Protein AF-A0A7X7NU07-F1 (afdb_monomer)

Solvent-accessible surface area (backbone atoms only — not comparable to full-atom values): 3970 Å² total; per-residue (Å²): 130,85,56,66,69,57,54,53,48,51,54,51,42,71,74,62,52,89,68,67,87,71,89,57,95,44,76,63,46,46,53,52,47,61,57,49,39,60,95,42,59,63,77,57,37,53,57,58,58,57,73,42,74,85,60,72,48,77,80,73,76,109

Sequence (62 aa):
MKNLLEEIYLLLSSHYGDLRWWPADTPFEVMVGAILTQNTAWTNVEKAIKRFEGNLSPERIL

pLDDT: mean 92.62, std 6.33, range [62.06, 97.81]

Nearest PDB structures (foldseek):
  5wuj-assembly1_B  TM=5.259E-01  e=5.113E+00  Helicobacter pylori 26695

Radius of gyration: 16.46 Å; Cα contacts (8 Å, |Δi|>4): 23; chains: 1; bounding box: 35×22×49 Å

Secondary structure (DSSP, 8-state):
---HHHHHHHHHHHHH-----S--SSHHHHHHHHHHTTTS-HHHHHHHHHTTTT---HHHH-

Structure (mmCIF, N/CA/C/O backbone):
data_AF-A0A7X7NU07-F1
#
_entry.id   AF-A0A7X7NU07-F1
#
loop_
_atom_site.group_PDB
_atom_site.id
_atom_site.type_symbol
_atom_site.label_atom_id
_atom_site.label_alt_id
_atom_site.label_comp_id
_atom_site.label_asym_id
_atom_site.label_entity_id
_atom_site.label_seq_id
_atom_site.pdbx_PDB_ins_code
_atom_site.Cartn_x
_atom_site.Cartn_y
_atom_site.Cartn_z
_atom_site.occupancy
_atom_site.B_iso_or_equiv
_atom_site.auth_seq_id
_atom_site.auth_comp_id
_atom_site.auth_asym_id
_atom_site.auth_atom_id
_atom_site.pdbx_PDB_model_num
ATOM 1 N N . MET A 1 1 ? -10.661 -7.453 32.724 1.00 62.06 1 MET A N 1
ATOM 2 C CA . MET A 1 1 ? -10.578 -6.099 32.134 1.00 62.06 1 MET A CA 1
ATOM 3 C C . MET A 1 1 ? -10.498 -6.282 30.636 1.00 62.06 1 MET A C 1
ATOM 5 O O . MET A 1 1 ? -9.670 -7.078 30.214 1.00 62.06 1 MET A O 1
ATOM 9 N N . LYS A 1 2 ? -11.379 -5.652 29.855 1.00 67.25 2 LYS A N 1
ATOM 10 C CA . LYS A 1 2 ? -11.220 -5.657 28.397 1.00 67.25 2 LYS A CA 1
ATOM 11 C C . LYS A 1 2 ? -9.976 -4.842 28.045 1.00 67.25 2 LYS A C 1
ATOM 13 O O . LYS A 1 2 ? -9.694 -3.834 28.689 1.00 67.25 2 LYS A O 1
ATOM 18 N N . ASN A 1 3 ? -9.198 -5.342 27.098 1.00 91.88 3 ASN A N 1
ATOM 19 C CA . ASN A 1 3 ? -7.977 -4.707 26.638 1.00 91.88 3 ASN A CA 1
ATOM 20 C C . ASN A 1 3 ? -8.355 -3.498 25.767 1.00 91.88 3 ASN A C 1
ATOM 22 O O . ASN A 1 3 ? -8.972 -3.670 24.719 1.00 91.88 3 ASN A O 1
ATOM 26 N N . LEU A 1 4 ? -8.000 -2.282 26.190 1.00 96.44 4 LEU A N 1
ATOM 27 C CA . LEU A 1 4 ? -8.314 -1.047 25.457 1.00 96.44 4 LEU A CA 1
ATOM 28 C C . LEU A 1 4 ? -7.823 -1.096 23.997 1.00 96.44 4 LEU A C 1
ATOM 30 O O . LEU A 1 4 ? -8.487 -0.570 23.108 1.00 96.44 4 LEU A O 1
ATOM 34 N N . LEU A 1 5 ? -6.691 -1.763 23.737 1.00 96.69 5 LEU A N 1
ATOM 35 C CA . LEU A 1 5 ? -6.162 -1.924 22.380 1.00 96.69 5 LEU A CA 1
ATOM 36 C C . LEU A 1 5 ? -7.086 -2.773 21.501 1.00 96.69 5 LEU A C 1
ATOM 38 O O . LEU A 1 5 ? -7.278 -2.448 20.332 1.00 96.69 5 LEU A O 1
ATOM 42 N N . GLU A 1 6 ? -7.684 -3.827 22.059 1.00 96.62 6 GLU A N 1
ATOM 43 C CA . GLU A 1 6 ? -8.640 -4.672 21.336 1.00 96.62 6 GLU A CA 1
ATOM 44 C C . GLU A 1 6 ? -9.928 -3.907 21.025 1.00 96.62 6 GLU A C 1
ATOM 46 O O . GLU A 1 6 ? -10.447 -4.015 19.918 1.00 96.62 6 GLU A O 1
ATOM 51 N N . GLU A 1 7 ? -10.426 -3.090 21.958 1.00 97.06 7 GLU A N 1
ATOM 52 C CA . GLU A 1 7 ? -11.625 -2.275 21.727 1.00 97.06 7 GLU A CA 1
ATOM 53 C C . GLU A 1 7 ? -11.405 -1.233 20.626 1.00 97.06 7 GLU A C 1
ATOM 55 O O . GLU A 1 7 ? -12.232 -1.107 19.722 1.00 97.06 7 GLU A O 1
ATOM 60 N N . ILE A 1 8 ? -10.265 -0.534 20.657 1.00 97.12 8 ILE A N 1
ATOM 61 C CA . ILE A 1 8 ? -9.885 0.421 19.608 1.00 97.12 8 ILE A CA 1
ATOM 62 C C . ILE A 1 8 ? -9.759 -0.295 18.260 1.00 97.12 8 ILE A C 1
ATOM 64 O O . ILE A 1 8 ? -10.313 0.172 17.264 1.00 97.12 8 ILE A O 1
ATOM 68 N N . TYR A 1 9 ? -9.071 -1.439 18.223 1.00 95.12 9 TYR A N 1
ATOM 69 C CA . TYR A 1 9 ? -8.914 -2.223 17.001 1.00 95.12 9 TYR A CA 1
ATOM 70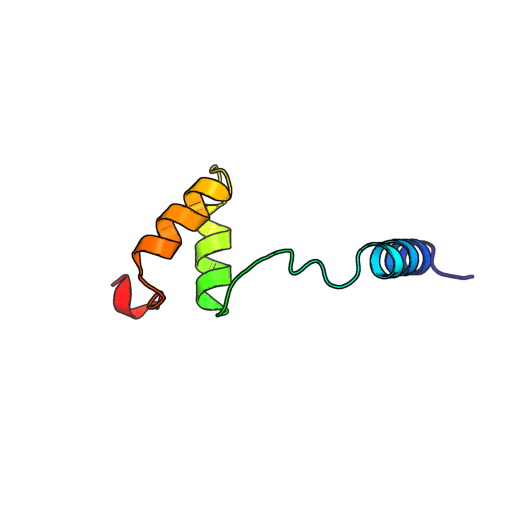 C C . TYR A 1 9 ? -10.268 -2.646 16.420 1.00 95.12 9 TYR A C 1
ATOM 72 O O . TYR A 1 9 ? -10.512 -2.437 15.233 1.00 95.12 9 TYR A O 1
ATOM 80 N N . LEU A 1 10 ? -11.170 -3.194 17.240 1.00 96.62 10 LEU A N 1
ATOM 81 C CA . LEU A 1 10 ? -12.484 -3.652 16.786 1.00 96.62 10 LEU A CA 1
ATOM 82 C C . LEU A 1 10 ? -13.365 -2.501 16.296 1.00 96.62 10 LEU A C 1
ATOM 84 O O . LEU A 1 10 ? -14.064 -2.670 15.298 1.00 96.62 10 LEU A O 1
ATOM 88 N N . LEU A 1 11 ? -13.320 -1.335 16.949 1.00 97.38 11 LEU A N 1
ATOM 89 C CA . LEU A 1 11 ? -14.044 -0.141 16.503 1.00 97.38 11 LEU A CA 1
ATOM 90 C C . LEU A 1 11 ? -13.564 0.327 15.126 1.00 97.38 11 LEU A C 1
ATOM 92 O O . LEU A 1 11 ? -14.380 0.535 14.229 1.00 97.38 11 LEU A O 1
ATOM 96 N N . LEU A 1 12 ? -12.247 0.452 14.943 1.00 96.81 12 LEU A N 1
ATOM 97 C CA . LEU A 1 12 ? -11.663 0.872 13.669 1.00 96.81 12 LEU A CA 1
ATOM 98 C C . LEU A 1 12 ? -11.918 -0.165 12.570 1.00 96.81 12 LEU A C 1
ATOM 100 O O . LEU A 1 12 ? -12.349 0.193 11.478 1.00 96.81 12 LEU A O 1
ATOM 104 N N . SER A 1 13 ? -11.718 -1.448 12.875 1.00 96.50 13 SER A N 1
ATOM 105 C CA . SER A 1 13 ? -11.959 -2.556 11.946 1.00 96.50 13 SER A CA 1
ATOM 106 C C . SER A 1 13 ? -13.428 -2.628 11.517 1.00 96.50 13 SER A C 1
ATOM 108 O O . SER A 1 13 ? -13.716 -2.769 10.334 1.00 96.50 13 SER A O 1
ATOM 110 N N . SER A 1 14 ? -14.373 -2.426 12.442 1.00 97.31 14 SER A N 1
ATOM 111 C CA . SER A 1 14 ? -15.809 -2.410 12.119 1.00 97.31 14 SER A CA 1
ATOM 112 C C . SER A 1 14 ? -16.213 -1.214 11.255 1.00 97.31 14 SER A C 1
ATOM 114 O O . SER A 1 14 ? -17.145 -1.318 10.463 1.00 97.31 14 SER A O 1
ATOM 116 N N . HIS A 1 15 ? -15.539 -0.072 11.414 1.00 97.81 15 HIS A N 1
ATOM 117 C CA . HIS A 1 15 ? -15.841 1.138 10.653 1.00 97.81 15 HIS A CA 1
ATOM 118 C C . HIS A 1 15 ? -15.223 1.122 9.247 1.00 97.81 15 HIS A C 1
ATOM 120 O O . HIS A 1 15 ? -15.887 1.495 8.283 1.00 97.81 15 HIS A O 1
ATOM 126 N N . TYR A 1 16 ? -13.961 0.700 9.128 1.00 96.50 16 TYR A N 1
ATOM 127 C CA . TYR A 1 16 ? -13.195 0.773 7.881 1.00 96.50 16 TYR A CA 1
ATOM 128 C C . TYR A 1 16 ? -13.151 -0.541 7.089 1.00 96.50 16 TYR A C 1
ATOM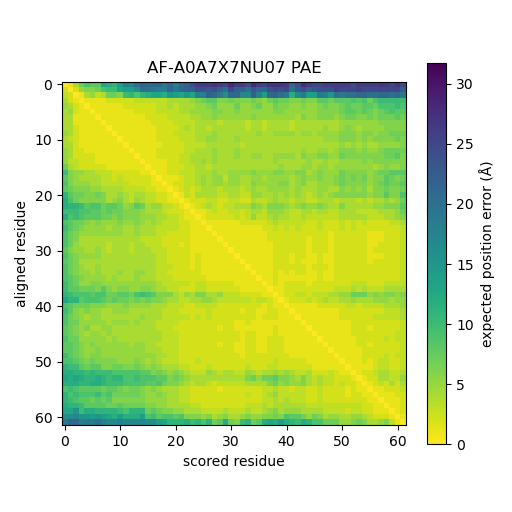 130 O O . TYR A 1 16 ? -12.957 -0.510 5.875 1.00 96.50 16 TYR A O 1
ATOM 138 N N . GLY A 1 17 ? -13.328 -1.688 7.750 1.00 95.00 17 GLY A N 1
ATOM 139 C CA . GLY A 1 17 ? -13.178 -3.007 7.140 1.00 95.00 17 GLY A CA 1
ATOM 140 C C . GLY A 1 17 ? -11.743 -3.306 6.694 1.00 95.00 17 GLY A C 1
ATOM 141 O O . GLY A 1 17 ? -10.769 -2.818 7.273 1.00 95.00 17 GLY A O 1
ATOM 142 N N . ASP A 1 18 ? -11.613 -4.128 5.650 1.00 92.75 18 ASP A N 1
ATOM 143 C CA . ASP A 1 18 ? -10.326 -4.382 5.003 1.00 92.75 18 ASP A CA 1
ATO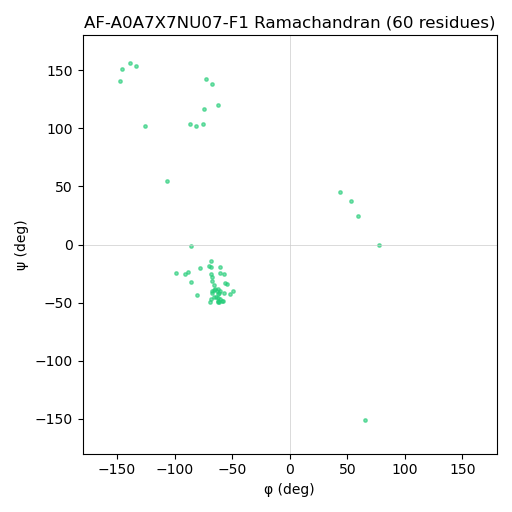M 144 C C . ASP A 1 18 ? -9.920 -3.188 4.131 1.00 92.75 18 ASP A C 1
ATOM 146 O O . ASP A 1 18 ? -10.426 -2.979 3.024 1.00 92.75 18 ASP A O 1
ATOM 150 N N . LEU A 1 19 ? -8.972 -2.414 4.651 1.00 90.75 19 LEU A N 1
ATOM 151 C CA . LEU A 1 19 ? -8.435 -1.233 3.992 1.00 90.75 19 LEU A CA 1
ATOM 152 C C . LEU A 1 19 ? -7.580 -1.553 2.765 1.00 90.75 19 LEU A C 1
ATOM 154 O O . LEU A 1 19 ? -7.326 -0.637 1.985 1.00 90.75 19 LEU A O 1
ATOM 158 N N . ARG A 1 20 ? -7.085 -2.794 2.610 1.00 87.38 20 ARG A N 1
ATOM 159 C CA . ARG A 1 20 ? -6.071 -3.147 1.596 1.00 87.38 20 ARG A CA 1
ATOM 160 C C . ARG A 1 20 ? -4.958 -2.091 1.528 1.00 87.38 20 ARG A C 1
ATOM 162 O O . ARG A 1 20 ? -4.573 -1.626 0.459 1.00 87.38 20 ARG A O 1
ATOM 169 N N . TRP A 1 21 ? -4.493 -1.683 2.714 1.00 86.12 21 TRP A N 1
ATOM 170 C CA . TRP A 1 21 ? -3.685 -0.477 2.939 1.00 86.12 21 TRP A CA 1
ATOM 171 C C . TRP A 1 21 ? -2.348 -0.471 2.185 1.00 86.12 21 TRP A C 1
ATOM 173 O O . TRP A 1 21 ? -1.765 0.592 1.991 1.00 86.12 21 TRP A O 1
ATOM 183 N N . TRP A 1 22 ? -1.883 -1.645 1.755 1.00 89.00 22 TRP A N 1
ATOM 184 C CA . TRP A 1 22 ? -0.724 -1.814 0.895 1.00 89.00 22 TRP A CA 1
ATOM 185 C C . TRP A 1 22 ? -1.107 -2.644 -0.338 1.00 89.00 22 TRP A C 1
ATOM 187 O O . TRP A 1 22 ? -1.238 -3.866 -0.224 1.00 89.00 22 TRP A O 1
ATOM 197 N N . PRO A 1 23 ? -1.321 -2.021 -1.508 1.00 85.62 23 PRO A N 1
ATOM 198 C CA . PRO A 1 23 ? -1.707 -2.745 -2.708 1.00 85.62 23 PRO A CA 1
ATOM 199 C C . PRO A 1 23 ? -0.454 -3.341 -3.357 1.00 85.62 23 PRO A C 1
ATOM 201 O O . PRO A 1 23 ? 0.327 -2.630 -3.984 1.00 85.62 23 PRO A O 1
ATOM 204 N N . ALA A 1 24 ? -0.247 -4.640 -3.160 1.00 90.62 24 ALA A N 1
ATOM 205 C CA . ALA A 1 24 ? 0.810 -5.413 -3.802 1.00 90.62 24 ALA A CA 1
ATOM 206 C C . ALA A 1 24 ? 0.325 -6.846 -4.037 1.00 90.62 24 ALA A C 1
ATOM 208 O O . ALA A 1 24 ? -0.329 -7.427 -3.167 1.00 90.62 24 ALA A O 1
ATOM 209 N N . ASP A 1 25 ? 0.684 -7.420 -5.182 1.00 89.00 25 ASP A N 1
ATOM 210 C CA . ASP A 1 25 ? 0.252 -8.765 -5.571 1.00 89.00 25 ASP A CA 1
ATOM 211 C C . ASP A 1 25 ? 1.210 -9.847 -5.051 1.00 89.00 25 ASP A C 1
ATOM 213 O O . ASP A 1 25 ? 0.826 -11.005 -4.873 1.00 89.00 25 ASP A O 1
ATOM 217 N N . THR A 1 26 ? 2.471 -9.484 -4.787 1.00 92.44 26 THR A N 1
ATOM 218 C CA .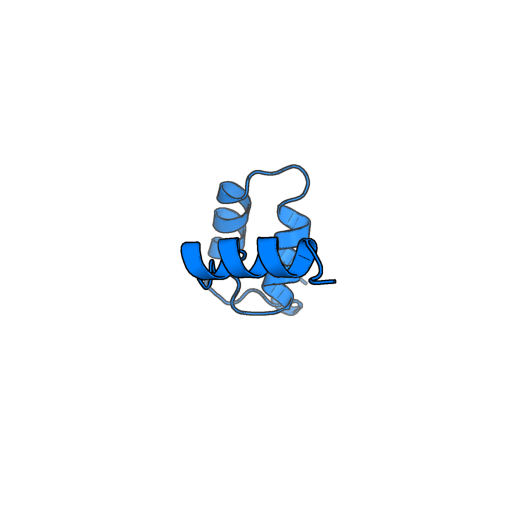 THR A 1 26 ? 3.514 -10.430 -4.366 1.00 92.44 26 THR A CA 1
ATOM 219 C C . THR A 1 26 ? 4.328 -9.925 -3.171 1.00 92.44 26 THR A C 1
ATOM 221 O O . THR A 1 26 ? 4.521 -8.717 -3.013 1.00 92.44 26 THR A O 1
ATOM 224 N N . PRO A 1 27 ? 4.909 -10.826 -2.350 1.00 94.06 27 PRO A N 1
ATOM 225 C CA . PRO A 1 27 ? 5.841 -10.429 -1.294 1.00 94.06 27 PRO A CA 1
ATOM 226 C C . PRO A 1 27 ? 7.039 -9.619 -1.810 1.00 94.06 27 PRO A C 1
ATOM 228 O O . PRO A 1 27 ? 7.517 -8.722 -1.121 1.00 94.06 27 PRO A O 1
ATOM 231 N N . PHE A 1 28 ? 7.515 -9.902 -3.027 1.00 94.94 28 PHE A N 1
ATOM 232 C CA . PHE A 1 28 ? 8.624 -9.157 -3.618 1.00 94.94 28 PHE A CA 1
ATOM 233 C C . PHE A 1 28 ? 8.233 -7.710 -3.940 1.00 94.94 28 PHE A C 1
ATOM 235 O O . PHE A 1 28 ? 8.981 -6.787 -3.628 1.00 94.94 28 PHE A O 1
ATOM 242 N N . GLU A 1 29 ? 7.033 -7.495 -4.479 1.00 95.19 29 GLU A N 1
ATOM 243 C CA . GLU A 1 29 ? 6.490 -6.153 -4.694 1.00 95.19 29 GLU A CA 1
ATOM 244 C C . GLU A 1 29 ? 6.313 -5.388 -3.374 1.00 95.19 29 GLU A C 1
ATOM 246 O O . GLU A 1 29 ? 6.653 -4.205 -3.313 1.00 95.19 29 GLU A O 1
ATOM 251 N N . VAL A 1 30 ? 5.890 -6.059 -2.291 1.00 94.81 30 VAL A N 1
ATOM 252 C CA . VAL A 1 30 ? 5.862 -5.460 -0.941 1.00 94.81 30 VAL A CA 1
ATOM 253 C C . VAL A 1 30 ? 7.256 -4.979 -0.532 1.00 94.81 30 VAL A C 1
ATOM 255 O O . VAL A 1 30 ? 7.409 -3.834 -0.105 1.00 94.81 30 VAL A O 1
ATOM 258 N N . MET A 1 31 ? 8.284 -5.817 -0.697 1.00 95.31 31 MET A N 1
ATOM 259 C CA . MET A 1 31 ? 9.666 -5.468 -0.346 1.00 95.31 31 MET A CA 1
ATOM 260 C C . MET A 1 31 ? 10.194 -4.289 -1.172 1.00 95.31 31 MET A C 1
ATOM 262 O O . MET A 1 31 ? 10.731 -3.333 -0.610 1.00 95.31 31 MET A O 1
ATOM 266 N N . VAL A 1 32 ? 10.017 -4.327 -2.495 1.00 94.81 32 VAL A N 1
ATOM 267 C CA . VAL A 1 32 ? 10.444 -3.250 -3.400 1.00 94.81 32 VAL A CA 1
ATOM 268 C C . VAL A 1 32 ? 9.706 -1.951 -3.073 1.00 94.81 32 VAL A C 1
ATOM 270 O O . VAL A 1 32 ? 10.342 -0.910 -2.923 1.00 94.81 32 VAL A O 1
ATOM 273 N N . GLY A 1 33 ? 8.385 -1.996 -2.885 1.00 95.06 33 GLY A N 1
ATOM 274 C CA . GLY A 1 33 ? 7.591 -0.825 -2.516 1.00 95.06 33 GLY A CA 1
ATOM 275 C C . GLY A 1 33 ? 8.013 -0.218 -1.174 1.00 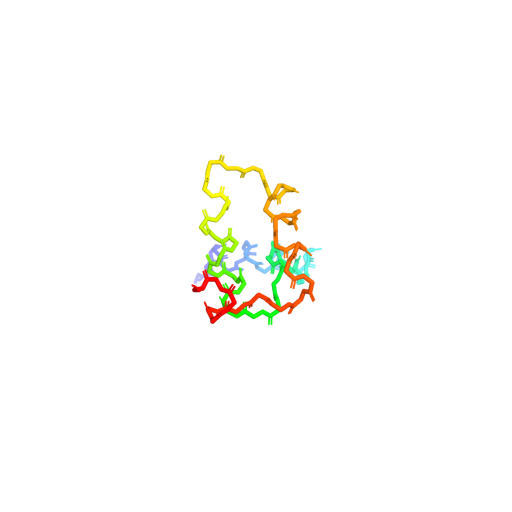95.06 33 GLY A C 1
ATOM 276 O O . GLY A 1 33 ? 8.100 1.006 -1.052 1.00 95.06 33 GLY A O 1
ATOM 277 N N . ALA A 1 34 ? 8.326 -1.053 -0.176 1.00 95.50 34 ALA A N 1
ATOM 278 C CA . ALA A 1 34 ? 8.781 -0.602 1.138 1.00 95.50 34 ALA A CA 1
ATOM 279 C C . ALA A 1 34 ? 10.145 0.101 1.063 1.00 95.50 34 ALA A C 1
ATOM 281 O O . ALA A 1 34 ? 10.380 1.077 1.775 1.00 95.50 34 ALA A O 1
ATOM 282 N N . ILE A 1 35 ? 11.030 -0.350 0.169 1.00 95.44 35 ILE A N 1
ATOM 283 C CA . ILE A 1 35 ? 12.307 0.315 -0.116 1.00 95.44 35 ILE A CA 1
ATOM 284 C C . ILE A 1 35 ? 12.072 1.642 -0.842 1.00 95.44 35 ILE A C 1
ATOM 286 O O . ILE A 1 35 ? 12.583 2.673 -0.414 1.00 95.44 35 ILE A O 1
ATOM 290 N N . LEU A 1 36 ? 11.269 1.642 -1.907 1.00 95.62 36 LEU A N 1
ATOM 291 C CA . LEU A 1 36 ? 11.047 2.823 -2.745 1.00 95.62 36 LEU A CA 1
ATOM 292 C C . LEU A 1 36 ? 10.281 3.946 -2.036 1.00 95.62 36 LEU A C 1
ATOM 294 O O . LEU A 1 36 ? 10.472 5.112 -2.367 1.00 95.62 36 LEU A O 1
ATOM 298 N N . THR A 1 37 ? 9.430 3.619 -1.061 1.00 95.94 37 THR A N 1
ATOM 299 C CA . THR A 1 37 ? 8.691 4.618 -0.265 1.00 95.94 37 THR A CA 1
ATOM 300 C C . THR A 1 37 ? 9.622 5.426 0.647 1.00 95.94 37 THR A C 1
ATOM 302 O O . THR A 1 37 ? 9.281 6.530 1.073 1.00 95.94 37 THR A O 1
ATOM 305 N N . GLN A 1 38 ? 10.830 4.930 0.933 1.00 95.50 38 GLN A N 1
ATOM 306 C CA . GLN A 1 38 ? 11.810 5.687 1.709 1.00 95.50 38 GLN A CA 1
ATOM 307 C C . GLN A 1 38 ? 12.189 6.965 0.946 1.00 95.50 38 GLN A C 1
ATOM 309 O O . GLN A 1 38 ? 12.698 6.913 -0.169 1.00 95.50 38 GLN A O 1
ATOM 314 N N . ASN A 1 39 ? 11.945 8.130 1.554 1.00 95.06 39 ASN A N 1
ATOM 315 C CA . ASN A 1 39 ? 12.192 9.454 0.962 1.00 95.06 39 ASN A CA 1
ATOM 316 C C . ASN A 1 39 ? 11.429 9.735 -0.352 1.00 95.06 39 ASN A C 1
ATOM 318 O O . ASN A 1 39 ? 11.856 10.570 -1.152 1.00 95.06 39 ASN A O 1
ATOM 322 N N . THR A 1 40 ? 10.292 9.073 -0.595 1.00 95.06 40 THR A N 1
ATOM 323 C CA . THR A 1 40 ? 9.461 9.342 -1.776 1.00 95.06 40 THR A CA 1
ATOM 324 C C . THR A 1 40 ? 7.968 9.174 -1.485 1.00 95.06 40 THR A C 1
ATOM 326 O O . THR A 1 40 ? 7.564 8.406 -0.620 1.00 95.06 40 THR A O 1
ATOM 329 N N . ALA A 1 41 ? 7.121 9.911 -2.208 1.00 95.38 41 ALA A N 1
ATOM 330 C CA . ALA A 1 41 ? 5.669 9.773 -2.096 1.00 95.38 41 ALA A CA 1
ATOM 331 C C . ALA A 1 41 ? 5.177 8.462 -2.736 1.00 95.38 41 ALA A C 1
ATOM 333 O O . ALA A 1 41 ? 5.640 8.100 -3.819 1.00 95.38 41 ALA A O 1
ATOM 334 N N . TRP A 1 42 ? 4.171 7.811 -2.135 1.00 93.31 42 TRP A N 1
ATOM 335 C CA . TRP A 1 42 ? 3.572 6.565 -2.650 1.00 93.31 42 TRP A CA 1
ATOM 336 C C . TRP A 1 42 ? 3.191 6.648 -4.138 1.00 93.31 42 TRP A C 1
ATOM 338 O O . TRP A 1 42 ? 3.504 5.755 -4.917 1.00 93.31 42 TRP A O 1
ATOM 348 N N . THR A 1 43 ? 2.647 7.785 -4.580 1.00 94.81 43 THR A N 1
ATOM 349 C CA . THR A 1 43 ? 2.270 8.009 -5.987 1.00 94.81 43 THR A CA 1
ATOM 350 C C . THR A 1 43 ? 3.441 7.919 -6.974 1.00 94.81 43 THR A C 1
ATOM 352 O O . THR A 1 43 ? 3.226 7.651 -8.156 1.00 94.81 43 THR A O 1
ATOM 355 N N . ASN A 1 44 ? 4.683 8.146 -6.534 1.00 96.81 44 ASN A N 1
ATOM 356 C CA . ASN A 1 44 ? 5.877 7.953 -7.360 1.00 96.81 44 ASN A CA 1
ATOM 357 C C . ASN A 1 44 ? 6.371 6.500 -7.322 1.00 96.81 44 ASN A C 1
ATOM 359 O O . ASN A 1 44 ? 6.845 6.007 -8.345 1.00 96.81 44 ASN A O 1
ATOM 363 N N . VAL A 1 45 ? 6.198 5.805 -6.195 1.00 95.31 45 VAL A N 1
ATOM 364 C CA . VAL A 1 45 ? 6.464 4.362 -6.073 1.00 95.31 45 VAL A CA 1
ATOM 365 C C . VAL A 1 45 ? 5.565 3.577 -7.020 1.00 95.31 45 VAL A C 1
ATOM 367 O O . VAL A 1 45 ? 6.061 2.803 -7.835 1.00 95.31 45 VAL A O 1
ATOM 370 N N . GLU A 1 46 ? 4.259 3.857 -7.006 1.00 94.50 46 GLU A N 1
ATOM 371 C CA . GLU A 1 46 ? 3.288 3.220 -7.902 1.00 94.50 46 GLU A CA 1
ATOM 372 C C . GLU A 1 46 ? 3.653 3.418 -9.376 1.00 94.50 46 GLU A C 1
ATOM 374 O O . GLU A 1 46 ? 3.567 2.488 -10.176 1.00 94.50 46 GLU A O 1
ATOM 379 N N . LYS A 1 47 ? 4.095 4.626 -9.755 1.00 94.75 47 LYS A N 1
ATOM 380 C CA . LYS A 1 47 ? 4.556 4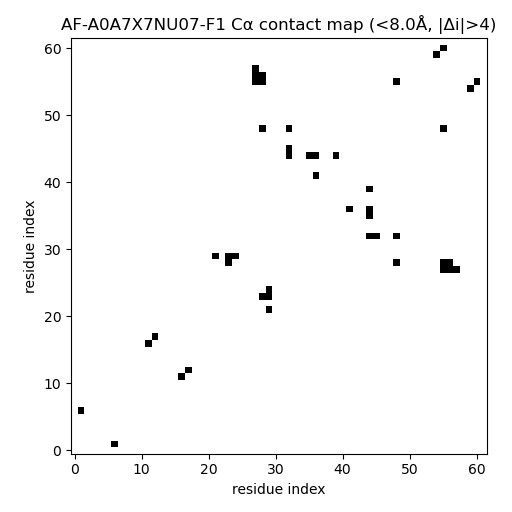.910 -11.123 1.00 94.75 47 LYS A CA 1
ATOM 381 C C . LYS A 1 47 ? 5.789 4.090 -11.493 1.00 94.75 47 LYS A C 1
ATOM 383 O O . LYS A 1 47 ? 5.881 3.651 -12.636 1.00 94.75 47 LYS A O 1
ATOM 388 N N . ALA A 1 48 ? 6.735 3.917 -10.570 1.00 94.62 48 ALA A N 1
ATOM 389 C CA . ALA A 1 48 ? 7.945 3.136 -10.806 1.00 94.62 48 ALA A CA 1
ATOM 390 C C . ALA A 1 48 ? 7.627 1.639 -10.948 1.00 94.62 48 ALA A C 1
ATOM 392 O O . ALA A 1 48 ? 8.054 1.027 -11.924 1.00 94.62 48 ALA A O 1
ATOM 393 N N . ILE A 1 49 ? 6.817 1.077 -10.046 1.00 94.19 49 ILE A N 1
ATOM 394 C CA . ILE A 1 49 ? 6.403 -0.335 -10.080 1.00 94.19 49 ILE A CA 1
ATOM 395 C C . ILE A 1 49 ? 5.602 -0.643 -11.353 1.00 94.19 49 ILE A C 1
ATOM 397 O O . ILE A 1 49 ? 5.885 -1.627 -12.035 1.00 94.19 49 ILE A O 1
ATOM 401 N N . LYS A 1 50 ? 4.681 0.243 -11.762 1.00 93.88 50 LYS A N 1
ATOM 402 C CA . LYS A 1 50 ? 3.900 0.073 -13.003 1.00 93.88 50 LY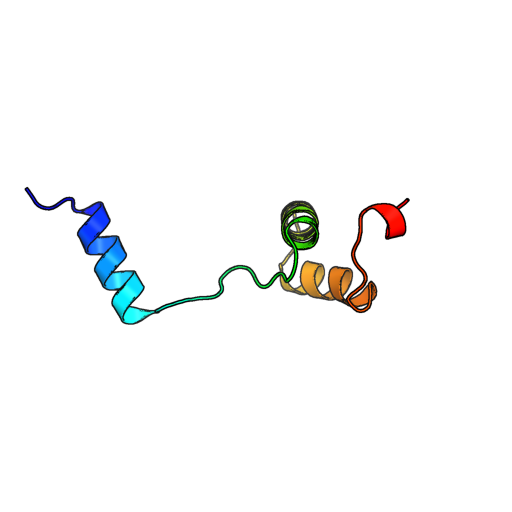S A CA 1
ATOM 403 C C . LYS A 1 50 ? 4.758 -0.070 -14.266 1.00 93.88 50 LYS A C 1
ATOM 405 O O . LYS A 1 50 ? 4.300 -0.690 -15.221 1.00 93.88 50 LYS A O 1
ATOM 410 N N . ARG A 1 51 ? 5.995 0.446 -14.288 1.00 94.19 51 ARG A N 1
ATOM 411 C CA . ARG A 1 51 ? 6.911 0.294 -15.439 1.00 94.19 51 ARG A CA 1
ATOM 412 C C . ARG A 1 51 ? 7.401 -1.138 -15.656 1.00 94.19 51 ARG A C 1
ATOM 414 O O . ARG A 1 51 ? 7.932 -1.422 -16.721 1.00 94.19 51 ARG A O 1
ATOM 421 N N . PHE A 1 52 ? 7.226 -2.025 -14.679 1.00 93.12 52 PHE A N 1
ATOM 422 C CA . PHE A 1 52 ? 7.549 -3.444 -14.821 1.00 93.12 52 PHE A CA 1
AT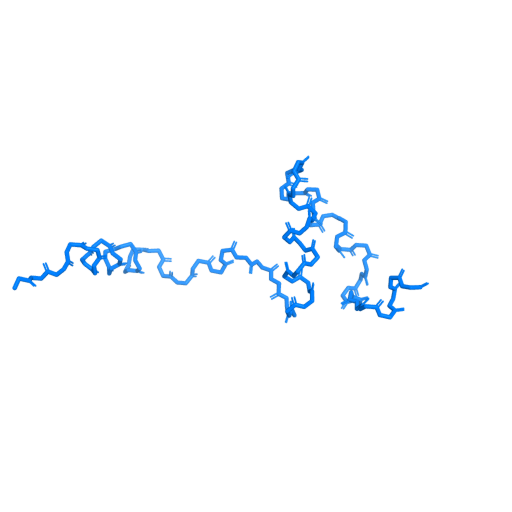OM 423 C C . PHE A 1 52 ? 6.409 -4.261 -15.448 1.00 93.12 52 PHE A C 1
ATOM 425 O O . PHE A 1 52 ? 6.579 -5.461 -15.649 1.00 93.12 52 PHE A O 1
ATOM 432 N N . GLU A 1 53 ? 5.268 -3.634 -15.771 1.00 91.88 53 GLU A N 1
ATOM 433 C CA . GLU A 1 53 ? 4.135 -4.260 -16.478 1.00 91.88 53 GLU A CA 1
ATOM 434 C C . GLU A 1 53 ? 3.638 -5.554 -15.805 1.00 91.88 53 GLU A C 1
ATOM 436 O O . GLU A 1 53 ? 3.302 -6.535 -16.462 1.00 91.88 53 GLU A O 1
ATOM 441 N N . GLY A 1 54 ? 3.632 -5.575 -14.467 1.00 87.50 54 GLY A N 1
ATOM 442 C CA . GLY A 1 54 ? 3.228 -6.741 -13.671 1.00 87.50 54 GLY A CA 1
ATOM 443 C C . GLY A 1 54 ? 4.281 -7.852 -13.577 1.00 87.50 54 GLY A C 1
ATOM 444 O O . GLY A 1 54 ? 4.062 -8.842 -12.891 1.00 87.50 54 GLY A O 1
ATOM 445 N N . ASN A 1 55 ? 5.444 -7.696 -14.214 1.00 90.44 55 ASN A N 1
ATOM 446 C CA . ASN A 1 55 ? 6.564 -8.633 -14.130 1.00 90.44 55 ASN A CA 1
ATOM 447 C C . ASN A 1 55 ? 7.698 -8.059 -13.266 1.00 90.44 55 ASN A C 1
ATOM 449 O O . ASN A 1 55 ? 8.839 -7.920 -13.713 1.00 90.44 55 ASN A O 1
ATOM 453 N N . LEU A 1 56 ? 7.362 -7.666 -12.035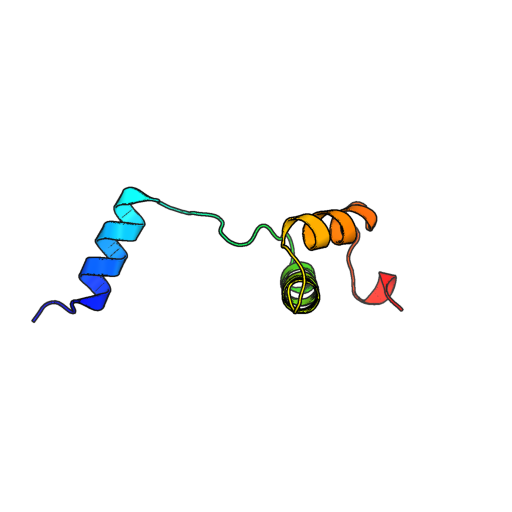 1.00 93.56 56 LEU A N 1
ATOM 454 C CA . LEU A 1 56 ? 8.339 -7.259 -11.031 1.00 93.56 56 LEU A CA 1
ATOM 455 C C . LEU A 1 56 ? 8.827 -8.503 -10.279 1.00 93.56 56 LEU A C 1
ATOM 457 O O . LEU A 1 56 ? 8.124 -9.042 -9.428 1.00 93.56 56 LEU A O 1
ATOM 461 N N . SER A 1 57 ? 10.038 -8.948 -10.600 1.00 94.25 57 SER A N 1
ATOM 462 C CA . SER A 1 57 ? 10.695 -10.112 -9.999 1.00 94.25 57 SER A CA 1
ATOM 463 C C . SER A 1 57 ? 12.180 -9.825 -9.749 1.00 94.25 57 SER A C 1
ATOM 465 O O . SER A 1 57 ? 12.742 -8.945 -10.413 1.00 94.25 57 SER A O 1
ATOM 467 N N . PRO A 1 58 ? 12.833 -10.529 -8.805 1.00 93.69 58 PRO A N 1
ATOM 468 C CA . PRO A 1 58 ? 14.266 -10.374 -8.565 1.00 93.69 58 PRO A CA 1
ATOM 469 C C . PRO A 1 58 ? 15.098 -10.523 -9.844 1.00 93.69 58 PRO A C 1
ATOM 471 O O . PRO A 1 58 ? 15.987 -9.717 -10.104 1.00 93.69 58 PRO A O 1
ATOM 474 N N . GLU A 1 59 ? 14.762 -11.504 -10.681 1.00 93.81 59 GLU A N 1
ATOM 475 C CA . GLU A 1 59 ? 15.479 -11.842 -11.913 1.00 93.81 59 GLU A CA 1
ATOM 476 C C . GLU A 1 59 ? 15.347 -10.763 -12.991 1.00 93.81 59 GLU A C 1
ATOM 478 O O . GLU A 1 59 ? 16.210 -10.657 -13.852 1.00 93.81 59 GLU A O 1
ATOM 483 N N . ARG A 1 60 ? 14.278 -9.956 -12.959 1.00 90.19 60 ARG A N 1
ATOM 484 C CA . ARG A 1 60 ? 14.070 -8.840 -13.895 1.00 90.19 60 ARG A CA 1
ATOM 485 C C . ARG A 1 60 ? 14.918 -7.611 -13.543 1.00 90.19 60 ARG A C 1
ATOM 487 O O . ARG A 1 60 ? 15.075 -6.736 -14.392 1.00 90.19 60 ARG A O 1
ATOM 494 N N . ILE A 1 61 ? 15.386 -7.506 -12.297 1.00 86.31 61 ILE A N 1
ATOM 495 C CA . ILE A 1 61 ? 16.174 -6.366 -11.798 1.00 86.31 61 ILE A CA 1
ATOM 496 C C . ILE A 1 61 ? 17.685 -6.590 -11.980 1.00 86.31 61 ILE A C 1
ATOM 498 O O . ILE A 1 61 ? 18.427 -5.609 -12.058 1.00 86.31 61 ILE A O 1
ATOM 502 N N . LEU A 1 62 ? 18.130 -7.849 -12.041 1.00 75.69 62 LEU A N 1
ATOM 503 C CA . LEU A 1 62 ? 19.520 -8.236 -12.320 1.00 75.69 62 LEU A CA 1
ATOM 504 C C . LEU A 1 62 ? 19.857 -8.104 -13.812 1.00 75.69 62 LEU A C 1
ATOM 506 O O . LEU A 1 62 ? 21.014 -7.720 -14.096 1.00 75.69 62 LEU A O 1
#

Mean predicted aligned error: 4.56 Å

Foldseek 3Di:
DPDPVVVVVVVCCVVCPPPCVDDDDDPLLVVQQVVVVVVDDSVVSVVVVVVCVPVDDPVVVD